Protein AF-A0AAD6RXK6-F1 (afdb_monomer_lite)

Radius of gyration: 24.28 Å; chains: 1; bounding box: 78×38×65 Å

Secondary structure (DSSP, 8-state):
-----TTTTSSSS-HHHHHHHHHHHHHHHHHHHHHHHHHHHHHHHHHHHHHHHHHHHHHHTTTS---HHHHHHHHHHHHHHHHHHHHHHHHHS-EEHHHHHHHHHHHHHHHHHHHHHHHHHHHHHHHHHTTT-THHHHHHHHHHHHHHHHHHHHHHHHHHHHHHHTTTTS--EE-

Structure (mmCIF, N/CA/C/O backbone):
data_AF-A0AAD6RXK6-F1
#
_entry.id   AF-A0AAD6RXK6-F1
#
loop_
_atom_site.group_PDB
_atom_site.id
_atom_site.type_symbol
_atom_site.label_atom_id
_atom_site.label_alt_id
_atom_site.label_comp_id
_atom_site.label_asym_id
_atom_site.label_entity_id
_atom_site.label_seq_id
_atom_site.pdbx_PDB_ins_code
_atom_site.Cartn_x
_atom_site.Cartn_y
_atom_site.Cartn_z
_atom_site.occupancy
_atom_site.B_iso_or_equiv
_atom_site.auth_seq_id
_atom_site.auth_comp_id
_atom_site.auth_asym_id
_atom_site.auth_atom_id
_atom_site.pdbx_PDB_model_num
ATOM 1 N N . MET A 1 1 ? 52.414 18.386 -38.847 1.00 35.19 1 MET A N 1
ATOM 2 C CA . MET A 1 1 ? 52.270 18.252 -37.385 1.00 35.19 1 MET A CA 1
ATOM 3 C C . MET A 1 1 ? 50.855 17.782 -37.082 1.00 35.19 1 MET A C 1
ATOM 5 O O . MET A 1 1 ? 49.920 18.466 -37.461 1.00 35.19 1 MET A O 1
ATOM 9 N N . LEU A 1 2 ? 50.771 16.603 -36.454 1.00 35.94 2 LEU A N 1
ATOM 10 C CA . LEU A 1 2 ? 49.685 16.045 -35.631 1.00 35.94 2 LEU A CA 1
ATOM 11 C C . LEU A 1 2 ? 48.307 15.791 -36.269 1.00 35.94 2 LEU A C 1
ATOM 13 O O . LEU A 1 2 ? 47.340 16.518 -36.078 1.00 35.94 2 LEU A O 1
ATOM 17 N N . HIS A 1 3 ? 48.246 14.635 -36.931 1.00 39.56 3 HIS A N 1
ATOM 18 C CA . HIS A 1 3 ? 47.059 13.802 -37.104 1.00 39.56 3 HIS A CA 1
ATOM 19 C C . HIS A 1 3 ? 46.771 13.119 -35.750 1.00 39.56 3 HIS A C 1
ATOM 21 O O . HIS A 1 3 ? 47.587 12.316 -35.298 1.00 39.56 3 HIS A O 1
ATOM 27 N N . VAL A 1 4 ? 45.672 13.459 -35.072 1.00 43.12 4 VAL A N 1
ATOM 28 C CA . VAL A 1 4 ? 45.257 12.798 -33.820 1.00 43.12 4 VAL A CA 1
ATOM 29 C C . VAL A 1 4 ? 44.068 11.898 -34.134 1.00 43.12 4 VAL A C 1
ATOM 31 O O . VAL A 1 4 ? 42.964 12.363 -34.400 1.00 43.12 4 VAL A O 1
ATOM 34 N N . SER A 1 5 ? 44.337 10.597 -34.175 1.00 43.47 5 SER A N 1
ATOM 35 C CA . SER A 1 5 ? 43.359 9.531 -34.384 1.00 43.47 5 SER A CA 1
ATOM 36 C C . SER A 1 5 ? 42.454 9.375 -33.149 1.00 43.47 5 SER A C 1
ATOM 38 O O . SER A 1 5 ? 42.985 9.201 -32.055 1.00 43.47 5 SER A O 1
ATOM 40 N N . PRO A 1 6 ? 41.116 9.340 -33.285 1.00 44.50 6 PRO A N 1
ATOM 41 C CA . PRO A 1 6 ? 40.181 9.159 -32.167 1.00 44.50 6 PRO A CA 1
ATOM 42 C C . PRO A 1 6 ? 39.920 7.676 -31.821 1.00 44.50 6 PRO A C 1
ATOM 44 O O . PRO A 1 6 ? 38.895 7.340 -31.239 1.00 44.50 6 PRO A O 1
ATOM 47 N N . ILE A 1 7 ? 40.813 6.764 -32.223 1.00 43.41 7 ILE A N 1
ATOM 48 C CA . ILE A 1 7 ? 40.594 5.306 -32.136 1.00 43.41 7 ILE A CA 1
ATOM 49 C C . ILE A 1 7 ? 41.231 4.709 -30.865 1.00 43.41 7 ILE A C 1
ATOM 51 O O . ILE A 1 7 ? 40.803 3.666 -30.384 1.00 43.41 7 ILE A O 1
ATOM 55 N N . THR A 1 8 ? 42.204 5.388 -30.252 1.00 49.91 8 THR A N 1
ATOM 56 C CA . THR A 1 8 ? 42.952 4.880 -29.085 1.00 49.91 8 THR A CA 1
ATOM 57 C C . THR A 1 8 ? 42.224 4.968 -27.738 1.00 49.91 8 THR A C 1
ATOM 59 O O . THR A 1 8 ? 42.686 4.352 -26.781 1.00 49.91 8 THR A O 1
ATOM 62 N N . ASP A 1 9 ? 41.085 5.664 -27.651 1.00 43.81 9 ASP A N 1
ATOM 63 C CA . ASP A 1 9 ? 40.310 5.791 -26.402 1.00 43.81 9 ASP A CA 1
ATOM 64 C C . ASP A 1 9 ? 39.232 4.705 -26.218 1.00 43.81 9 ASP A C 1
ATOM 66 O O . ASP A 1 9 ? 38.699 4.549 -25.120 1.00 43.81 9 ASP A O 1
ATOM 70 N N . LEU A 1 10 ? 38.937 3.903 -27.250 1.00 51.56 10 LEU A N 1
ATOM 71 C CA . LEU A 1 10 ? 37.909 2.852 -27.181 1.00 51.56 10 LEU A CA 1
ATOM 72 C C . LEU A 1 10 ? 38.440 1.494 -26.686 1.00 51.56 10 LEU A C 1
ATOM 74 O O . LEU A 1 10 ? 37.671 0.694 -26.167 1.00 51.56 10 LEU A O 1
ATOM 78 N N . GLU A 1 11 ? 39.750 1.249 -26.775 1.00 48.66 11 GLU A N 1
ATOM 79 C CA . GLU A 1 11 ? 40.372 -0.031 -26.384 1.00 48.66 11 GLU A CA 1
ATOM 80 C C . GLU A 1 11 ? 40.708 -0.103 -24.875 1.00 48.66 11 GLU A C 1
ATOM 82 O O . GLU A 1 11 ? 40.941 -1.178 -24.323 1.00 48.66 11 GLU A O 1
ATOM 87 N N . ARG A 1 12 ? 40.728 1.042 -24.169 1.00 49.41 12 ARG A N 1
ATOM 88 C CA . ARG A 1 12 ? 41.006 1.115 -22.717 1.00 49.41 12 ARG A CA 1
ATOM 89 C C . ARG A 1 12 ? 39.765 1.237 -21.835 1.00 49.41 12 ARG A C 1
ATOM 91 O O . ARG A 1 12 ? 39.906 1.141 -20.614 1.00 49.41 12 ARG A O 1
ATOM 98 N N . LEU A 1 13 ? 38.564 1.367 -22.404 1.00 52.94 13 LEU A N 1
ATOM 99 C CA . LEU A 1 13 ? 37.308 1.324 -21.648 1.00 52.94 13 LEU A CA 1
ATOM 100 C C . LEU A 1 13 ? 36.887 -0.133 -21.346 1.00 52.94 13 LEU A C 1
ATOM 102 O O . LEU A 1 13 ? 35.824 -0.607 -21.722 1.00 52.94 13 LEU A O 1
ATOM 106 N N . HIS A 1 14 ? 37.782 -0.801 -20.610 1.00 55.38 14 HIS A N 1
ATOM 107 C CA . HIS A 1 14 ? 37.482 -1.640 -19.451 1.00 55.38 14 HIS A CA 1
ATOM 108 C C . HIS A 1 14 ? 36.753 -2.987 -19.704 1.00 55.38 14 HIS A C 1
ATOM 110 O O . HIS A 1 14 ? 35.523 -3.057 -19.637 1.00 55.38 14 HIS A O 1
ATOM 116 N N . PRO A 1 15 ? 37.492 -4.114 -19.815 1.00 53.56 15 PRO A N 1
ATOM 117 C CA . PRO A 1 15 ? 36.925 -5.451 -19.570 1.00 53.56 15 PRO A CA 1
ATOM 118 C C . PRO A 1 15 ? 36.217 -5.556 -18.204 1.00 53.56 15 PRO A C 1
ATOM 120 O O . PRO A 1 15 ? 35.262 -6.312 -18.051 1.00 53.56 15 PRO A O 1
ATOM 123 N N . THR A 1 16 ? 36.625 -4.747 -17.228 1.00 58.06 16 THR A N 1
ATOM 124 C CA . THR A 1 16 ? 35.983 -4.613 -15.916 1.00 58.06 16 THR A CA 1
ATOM 125 C C . THR A 1 16 ? 34.677 -3.801 -15.954 1.00 58.06 16 THR A C 1
ATOM 127 O O . THR A 1 16 ? 33.760 -4.180 -15.250 1.00 58.06 16 THR A O 1
ATOM 130 N N . THR A 1 17 ? 34.474 -2.808 -16.842 1.00 64.44 17 THR A N 1
ATOM 131 C CA . THR A 1 17 ? 33.176 -2.083 -16.937 1.00 64.44 17 THR A CA 1
ATOM 132 C C . THR A 1 17 ? 32.139 -2.969 -17.612 1.00 64.44 17 THR A C 1
ATOM 134 O O . THR A 1 17 ? 30.968 -2.944 -17.246 1.00 64.44 17 THR A O 1
ATOM 137 N N . MET A 1 18 ? 32.556 -3.795 -18.575 1.00 58.53 18 MET A N 1
ATOM 138 C CA . MET A 1 18 ? 31.676 -4.803 -19.170 1.00 58.53 18 MET A CA 1
ATOM 139 C C . MET A 1 18 ? 31.313 -5.897 -18.155 1.00 58.53 18 MET A C 1
ATOM 141 O O . MET A 1 18 ? 30.151 -6.272 -18.056 1.00 58.53 18 MET A O 1
ATOM 145 N N . ALA A 1 19 ? 32.266 -6.370 -17.344 1.00 70.44 19 ALA A N 1
ATOM 146 C CA . ALA A 1 19 ? 31.969 -7.312 -16.261 1.00 70.44 19 ALA A CA 1
ATOM 147 C C . ALA A 1 19 ? 31.039 -6.703 -15.190 1.00 70.44 19 ALA A C 1
ATOM 149 O O . ALA A 1 19 ? 30.085 -7.357 -14.765 1.00 70.44 19 ALA A O 1
ATOM 150 N N . ASP A 1 20 ? 31.265 -5.442 -14.813 1.00 72.31 20 ASP A N 1
ATOM 151 C CA . ASP A 1 20 ? 30.449 -4.722 -13.832 1.00 72.31 20 ASP A CA 1
ATOM 152 C C . ASP A 1 20 ? 29.024 -4.486 -14.360 1.00 72.31 20 ASP A C 1
ATOM 154 O O . ASP A 1 20 ? 28.054 -4.778 -13.664 1.00 72.31 20 ASP A O 1
ATOM 158 N N . THR A 1 21 ? 28.868 -4.058 -15.618 1.00 74.56 21 THR A N 1
ATOM 159 C CA . THR A 1 21 ? 27.546 -3.856 -16.249 1.00 74.56 21 THR A CA 1
ATOM 160 C C . THR A 1 21 ? 26.763 -5.157 -16.407 1.00 74.56 21 THR A C 1
ATOM 162 O O . THR A 1 21 ? 25.577 -5.184 -16.087 1.00 74.56 21 THR A O 1
ATOM 165 N N . LEU A 1 22 ? 27.410 -6.259 -16.798 1.00 76.69 22 LEU A N 1
ATOM 166 C CA . LEU A 1 22 ? 26.762 -7.575 -16.861 1.00 76.69 22 LEU A CA 1
ATOM 167 C C . LEU A 1 22 ? 26.319 -8.069 -15.475 1.00 76.69 22 LEU A C 1
ATOM 169 O O . LEU A 1 22 ? 25.266 -8.698 -15.350 1.00 76.69 22 LEU A O 1
ATOM 173 N N . SER A 1 23 ? 27.093 -7.771 -14.426 1.00 79.69 23 SER A N 1
ATOM 174 C CA . SER A 1 23 ? 26.718 -8.111 -13.051 1.00 79.69 23 SER A CA 1
ATOM 175 C C . SER A 1 23 ? 25.511 -7.298 -12.563 1.00 79.69 23 SER A C 1
ATOM 177 O O . SER A 1 23 ? 24.580 -7.867 -11.991 1.00 79.69 23 SER A O 1
ATOM 179 N N . GLU A 1 24 ? 25.461 -6.000 -12.870 1.00 81.00 24 GLU A N 1
ATOM 180 C CA . GLU A 1 24 ? 24.342 -5.105 -12.546 1.00 81.00 24 GLU A CA 1
ATOM 181 C C . GLU A 1 24 ? 23.060 -5.499 -13.292 1.00 81.00 24 GLU A C 1
ATOM 183 O O . GLU A 1 24 ? 21.976 -5.573 -12.700 1.00 81.00 24 GLU A O 1
ATOM 188 N N . GLU A 1 25 ? 23.170 -5.843 -14.576 1.00 79.94 25 GLU A N 1
ATOM 189 C CA . GLU A 1 25 ? 22.039 -6.336 -15.361 1.00 79.94 25 GLU A CA 1
ATOM 190 C C . GLU A 1 25 ? 21.507 -7.663 -14.805 1.00 79.94 25 GLU A C 1
ATOM 192 O O . GLU A 1 25 ? 20.296 -7.797 -14.597 1.00 79.94 25 GLU A O 1
ATOM 197 N N . ALA A 1 26 ? 22.386 -8.610 -14.461 1.00 82.62 26 ALA A N 1
ATOM 198 C CA . ALA A 1 26 ? 21.992 -9.877 -13.844 1.00 82.62 26 ALA A CA 1
ATOM 199 C C . ALA A 1 26 ? 21.292 -9.673 -12.488 1.00 82.62 26 ALA A C 1
ATOM 201 O O . ALA A 1 26 ? 20.269 -10.308 -12.214 1.00 82.62 26 ALA A O 1
ATOM 202 N N . ILE A 1 27 ? 21.786 -8.748 -11.657 1.00 84.75 27 ILE A N 1
ATOM 203 C CA . ILE A 1 27 ? 21.155 -8.383 -10.380 1.00 84.75 27 ILE A CA 1
ATOM 204 C C . ILE A 1 27 ? 19.767 -7.781 -10.621 1.00 84.75 27 ILE A C 1
ATOM 206 O O . ILE A 1 27 ? 18.816 -8.124 -9.915 1.00 84.75 27 ILE A O 1
ATOM 210 N N . SER A 1 28 ? 19.616 -6.908 -11.619 1.00 79.50 28 SER A N 1
ATOM 211 C CA . SER A 1 28 ? 18.328 -6.283 -11.942 1.00 79.50 28 SER A CA 1
ATOM 212 C C . SER A 1 28 ? 17.288 -7.303 -12.427 1.00 79.50 28 SER A C 1
ATOM 214 O O . SER A 1 28 ? 16.146 -7.300 -11.956 1.00 79.50 28 SER A O 1
ATOM 216 N N . ALA A 1 29 ? 17.697 -8.245 -13.281 1.00 79.00 29 ALA A N 1
ATOM 217 C CA . ALA A 1 29 ? 16.845 -9.322 -13.772 1.00 79.00 29 ALA A CA 1
ATOM 218 C C . ALA A 1 29 ? 16.430 -10.275 -12.641 1.00 79.00 29 ALA A C 1
ATOM 220 O O . ALA A 1 29 ? 15.253 -10.634 -12.527 1.00 79.00 29 ALA A O 1
ATOM 221 N N . LEU A 1 30 ? 17.367 -10.627 -11.754 1.00 86.44 30 LEU A N 1
ATOM 222 C CA . LEU A 1 30 ? 17.086 -11.443 -10.574 1.00 86.44 30 LEU A CA 1
ATOM 223 C C . LEU A 1 30 ? 16.084 -10.752 -9.643 1.00 86.44 30 LEU A C 1
ATOM 225 O O . LEU A 1 30 ? 15.118 -11.378 -9.207 1.00 86.44 30 LEU A O 1
ATOM 229 N N . ARG A 1 31 ? 16.261 -9.452 -9.373 1.00 82.62 31 ARG A N 1
ATOM 230 C CA . ARG A 1 31 ? 15.329 -8.668 -8.542 1.00 82.62 31 ARG A CA 1
ATOM 231 C C . ARG A 1 31 ? 13.911 -8.711 -9.095 1.00 82.62 31 ARG A C 1
ATOM 233 O O . ARG A 1 31 ? 12.972 -8.930 -8.333 1.00 82.62 31 ARG A O 1
ATOM 240 N N . LEU A 1 32 ? 13.750 -8.548 -10.407 1.00 78.81 32 LEU A N 1
ATOM 241 C CA . LEU A 1 32 ? 12.437 -8.628 -11.045 1.00 78.81 32 LEU A CA 1
ATOM 242 C C . LEU A 1 32 ? 11.800 -10.001 -10.838 1.00 78.81 32 LEU A C 1
ATOM 244 O O . LEU A 1 32 ? 10.633 -10.061 -10.460 1.00 78.81 32 LEU A O 1
ATOM 248 N N . GLN A 1 33 ? 12.554 -11.087 -11.034 1.00 84.38 33 GLN A N 1
ATOM 249 C CA . GLN A 1 33 ? 12.061 -12.449 -10.806 1.00 84.38 33 GLN A CA 1
ATOM 250 C C . GLN A 1 33 ? 11.631 -12.670 -9.355 1.00 84.38 33 GLN A C 1
ATOM 252 O O . GLN A 1 33 ? 10.523 -13.153 -9.119 1.00 84.38 33 GLN A O 1
ATOM 257 N N . VAL A 1 34 ? 12.458 -12.256 -8.391 1.00 86.31 34 VAL A N 1
ATOM 258 C CA . VAL A 1 34 ? 12.136 -12.343 -6.959 1.00 86.31 34 VAL A CA 1
ATOM 259 C C . VAL A 1 34 ? 10.826 -11.619 -6.660 1.00 86.31 34 VAL A C 1
ATOM 261 O O . VAL A 1 34 ? 9.958 -12.195 -6.013 1.00 86.31 34 VAL A O 1
ATOM 264 N N . VAL A 1 35 ? 10.620 -10.410 -7.190 1.00 82.75 35 VAL A N 1
ATOM 265 C CA . VAL A 1 35 ? 9.360 -9.669 -7.004 1.00 82.75 35 VAL A CA 1
ATOM 266 C C . VAL A 1 35 ? 8.160 -10.437 -7.568 1.00 82.75 35 VAL A C 1
ATOM 268 O O . VAL A 1 35 ? 7.117 -10.483 -6.915 1.00 82.75 35 VAL A O 1
ATOM 271 N N . LYS A 1 36 ? 8.286 -11.088 -8.737 1.00 81.12 36 LYS A N 1
ATOM 272 C CA . LYS A 1 36 ? 7.183 -11.888 -9.311 1.00 81.12 36 LYS A CA 1
ATOM 273 C C . LYS A 1 36 ? 6.804 -13.043 -8.384 1.00 81.12 36 LYS A C 1
ATOM 275 O O . LYS A 1 36 ? 5.627 -13.216 -8.067 1.00 81.12 36 LYS A O 1
ATOM 280 N N . TYR A 1 37 ? 7.801 -13.797 -7.915 1.00 86.12 37 TYR A N 1
ATOM 281 C CA . TYR A 1 37 ? 7.581 -14.929 -7.014 1.00 86.12 37 TYR A CA 1
ATOM 282 C C . TYR A 1 37 ? 7.009 -14.482 -5.669 1.00 86.12 37 TYR A C 1
ATOM 284 O O . TYR A 1 37 ? 6.028 -15.062 -5.207 1.00 86.12 37 TYR A O 1
ATOM 292 N N . MET A 1 38 ? 7.542 -13.407 -5.085 1.00 86.94 38 MET A N 1
ATOM 293 C CA . MET A 1 38 ? 7.047 -12.849 -3.825 1.00 86.94 38 MET A CA 1
ATOM 294 C C . MET A 1 38 ? 5.586 -12.409 -3.930 1.00 86.94 38 MET A C 1
ATOM 296 O O . MET A 1 38 ? 4.790 -12.750 -3.061 1.00 86.94 38 MET A O 1
ATOM 300 N N . ASN A 1 39 ? 5.204 -11.733 -5.016 1.00 83.75 39 ASN A N 1
ATOM 301 C CA . ASN A 1 39 ? 3.812 -11.333 -5.235 1.00 83.75 39 ASN A CA 1
ATOM 302 C C . ASN A 1 39 ? 2.888 -12.544 -5.400 1.00 83.75 39 ASN A C 1
ATOM 304 O O . ASN A 1 39 ? 1.791 -12.559 -4.847 1.00 83.75 39 ASN A O 1
ATOM 308 N N . SER A 1 40 ? 3.333 -13.581 -6.117 1.00 85.06 40 SER A N 1
ATOM 309 C CA . SER A 1 40 ? 2.551 -14.815 -6.267 1.00 85.06 40 SER A CA 1
ATOM 310 C C . SER A 1 40 ? 2.376 -15.566 -4.941 1.00 85.06 40 SER A C 1
ATOM 312 O O . SER A 1 40 ? 1.277 -16.022 -4.630 1.00 85.06 40 SER A O 1
ATOM 314 N N . ALA A 1 41 ? 3.425 -15.629 -4.116 1.00 89.19 41 ALA A N 1
ATOM 315 C CA . ALA A 1 41 ? 3.369 -16.237 -2.793 1.00 89.19 41 ALA A CA 1
ATOM 316 C C . ALA A 1 41 ? 2.462 -15.433 -1.852 1.00 89.19 41 ALA A C 1
ATOM 318 O O . ALA A 1 41 ? 1.629 -16.012 -1.158 1.00 89.19 41 ALA A O 1
ATOM 319 N N . ALA A 1 42 ? 2.558 -14.100 -1.880 1.00 87.12 42 ALA A N 1
ATOM 320 C CA . ALA A 1 42 ? 1.677 -13.216 -1.123 1.00 87.12 42 ALA A CA 1
ATOM 321 C C . ALA A 1 42 ? 0.204 -13.404 -1.521 1.00 87.12 42 ALA A C 1
ATOM 323 O O . ALA A 1 42 ? -0.658 -13.472 -0.647 1.00 87.12 42 ALA A O 1
ATOM 324 N N . ALA A 1 43 ? -0.084 -13.565 -2.817 1.00 87.06 43 ALA A N 1
ATOM 325 C CA . ALA A 1 43 ? -1.427 -13.868 -3.307 1.00 87.06 43 ALA A CA 1
ATOM 326 C C . ALA A 1 43 ? -1.962 -15.199 -2.759 1.00 87.06 43 ALA A C 1
ATOM 328 O O . ALA A 1 43 ? -3.104 -15.273 -2.309 1.00 87.06 43 ALA A O 1
ATOM 329 N N . ALA A 1 44 ? -1.130 -16.244 -2.766 1.00 88.88 44 ALA A N 1
ATOM 330 C CA . ALA A 1 44 ? -1.501 -17.554 -2.240 1.00 88.88 44 ALA A CA 1
ATOM 331 C C . ALA A 1 44 ? -1.783 -17.504 -0.731 1.00 88.88 44 ALA A C 1
ATOM 333 O O . ALA A 1 44 ? -2.787 -18.049 -0.276 1.00 88.88 44 ALA A O 1
ATOM 334 N N . ILE A 1 45 ? -0.939 -16.805 0.034 1.00 90.25 45 ILE A N 1
ATOM 335 C CA . ILE A 1 45 ? -1.131 -16.608 1.477 1.00 90.25 45 ILE A CA 1
ATOM 336 C C . ILE A 1 45 ? -2.421 -15.828 1.748 1.00 90.25 45 ILE A C 1
ATOM 338 O O . ILE A 1 45 ? -3.182 -16.215 2.630 1.00 90.25 45 ILE A O 1
ATOM 342 N N . LEU A 1 46 ? -2.702 -14.773 0.975 1.00 87.75 46 LEU A N 1
ATOM 343 C CA . LEU A 1 46 ? -3.930 -13.986 1.112 1.00 87.75 46 LEU A CA 1
ATOM 344 C C . LEU A 1 46 ? -5.181 -14.849 0.897 1.00 87.75 46 LEU A C 1
ATOM 346 O O . LEU A 1 46 ? -6.122 -14.784 1.686 1.00 87.75 46 LEU A O 1
ATOM 350 N N . LEU A 1 47 ? -5.185 -15.677 -0.151 1.00 86.69 47 LEU A N 1
ATOM 351 C CA . LEU A 1 47 ? -6.290 -16.596 -0.433 1.00 86.69 47 LEU A CA 1
ATOM 352 C C . LEU A 1 47 ? -6.448 -17.654 0.662 1.00 86.69 47 LEU A C 1
ATOM 354 O O . LEU A 1 47 ? -7.572 -17.981 1.037 1.00 86.69 47 LEU A O 1
ATOM 358 N N . PHE A 1 48 ? -5.338 -18.170 1.185 1.00 89.25 48 PHE A N 1
ATOM 359 C CA . PHE A 1 48 ? -5.346 -19.143 2.271 1.00 89.25 48 PHE A CA 1
ATOM 360 C C . PHE A 1 48 ? -5.917 -18.549 3.566 1.00 89.25 48 PHE A C 1
ATOM 362 O O . PHE A 1 48 ? -6.818 -19.137 4.163 1.00 89.25 48 PHE A O 1
ATOM 369 N N . ASP A 1 49 ? -5.458 -17.361 3.965 1.00 87.44 49 ASP A N 1
ATOM 370 C CA . ASP A 1 49 ? -5.978 -16.649 5.138 1.00 87.44 49 ASP A CA 1
ATOM 371 C C . ASP A 1 49 ? -7.474 -16.331 4.987 1.00 87.44 49 ASP A C 1
ATOM 373 O O . ASP A 1 49 ? -8.261 -16.530 5.918 1.00 87.44 49 ASP A O 1
ATOM 377 N N . TYR A 1 50 ? -7.894 -15.925 3.783 1.00 84.88 50 TYR A N 1
ATOM 378 C CA . TYR A 1 50 ? -9.303 -15.705 3.470 1.00 84.88 50 TYR A CA 1
ATOM 379 C C . TYR A 1 50 ? -10.122 -16.988 3.624 1.00 84.88 50 TYR A C 1
ATOM 381 O O . TYR A 1 50 ? -11.124 -16.986 4.334 1.00 84.88 50 TYR A O 1
ATOM 389 N N . ALA A 1 51 ? -9.678 -18.103 3.039 1.00 87.38 51 ALA A N 1
ATOM 390 C CA . ALA A 1 51 ? -10.380 -19.381 3.137 1.00 87.38 51 ALA A CA 1
ATOM 391 C C . ALA A 1 51 ? -10.537 -19.848 4.593 1.00 87.38 51 ALA A C 1
ATOM 393 O O . ALA A 1 51 ? -11.613 -20.311 4.977 1.00 87.38 51 ALA A O 1
ATOM 394 N N . LEU A 1 52 ? -9.501 -19.680 5.425 1.00 87.44 52 LEU A N 1
ATOM 395 C CA . LEU A 1 52 ? -9.576 -20.049 6.839 1.00 87.44 52 LEU A CA 1
ATOM 396 C C . LEU A 1 52 ? -10.539 -19.180 7.633 1.00 87.44 52 LEU A C 1
ATOM 398 O O . LEU A 1 52 ? -11.170 -19.675 8.554 1.00 87.44 52 LEU A O 1
ATOM 402 N N . THR A 1 53 ? -10.648 -17.897 7.328 1.00 85.25 53 THR A N 1
ATOM 403 C CA . THR A 1 53 ? -11.418 -16.955 8.155 1.00 85.25 53 THR A CA 1
ATOM 404 C C . THR A 1 53 ? -12.827 -16.702 7.631 1.00 85.25 53 THR A C 1
ATOM 406 O O . THR A 1 53 ? -13.669 -16.228 8.390 1.00 85.25 53 THR A O 1
ATOM 409 N N . PHE A 1 54 ? -13.115 -17.073 6.382 1.00 83.44 54 PHE A N 1
ATOM 410 C CA . PHE A 1 54 ? -14.405 -16.859 5.727 1.00 83.44 54 PHE A CA 1
ATOM 411 C C . PHE A 1 54 ? -15.581 -17.473 6.497 1.00 83.44 54 PHE A C 1
ATOM 413 O O . PHE A 1 54 ? -16.605 -16.817 6.663 1.00 83.44 54 PHE A O 1
ATOM 420 N N . HIS A 1 55 ? -15.430 -18.696 7.022 1.00 80.94 55 HIS A N 1
ATOM 421 C CA . HIS A 1 55 ? -16.493 -19.350 7.797 1.00 80.94 55 HIS A CA 1
ATOM 422 C C . HIS A 1 55 ? -16.894 -18.514 9.024 1.00 80.94 55 HIS A C 1
ATOM 424 O O . HIS A 1 55 ? -18.071 -18.246 9.251 1.00 80.94 55 HIS A O 1
ATOM 430 N N . LEU A 1 56 ? -15.900 -18.007 9.757 1.00 79.94 56 LEU A N 1
ATOM 431 C CA . LEU A 1 56 ? -16.116 -17.183 10.939 1.00 79.94 56 LEU A CA 1
ATOM 432 C C . LEU A 1 56 ? -16.707 -15.817 10.572 1.00 79.94 56 LEU A C 1
ATOM 434 O O . LEU A 1 56 ? -17.524 -15.278 11.313 1.00 79.94 56 LEU A O 1
ATOM 438 N N . GLU A 1 57 ? -16.320 -15.247 9.428 1.00 81.38 57 GLU A N 1
ATOM 439 C CA . GLU A 1 57 ? -16.911 -14.002 8.941 1.00 81.38 57 GLU A CA 1
ATOM 440 C C . GLU A 1 57 ? -18.399 -14.155 8.649 1.00 81.38 57 GLU A C 1
ATOM 442 O O . GLU A 1 57 ? -19.182 -13.328 9.118 1.00 81.38 57 GLU A O 1
ATOM 447 N N . VAL A 1 58 ? -18.791 -15.192 7.901 1.00 81.06 58 VAL A N 1
ATOM 448 C CA . VAL A 1 58 ? -20.192 -15.473 7.541 1.00 81.06 58 VAL A CA 1
ATOM 449 C C . VAL A 1 58 ? -21.059 -15.618 8.786 1.00 81.06 58 VAL A C 1
ATOM 451 O O . VAL A 1 58 ? -22.115 -14.991 8.863 1.00 81.06 58 VAL A O 1
ATOM 454 N N . ASP A 1 59 ? -20.571 -16.319 9.802 1.00 80.50 59 ASP A N 1
ATOM 455 C CA . ASP A 1 59 ? -21.353 -16.579 11.009 1.00 80.50 59 ASP A CA 1
ATOM 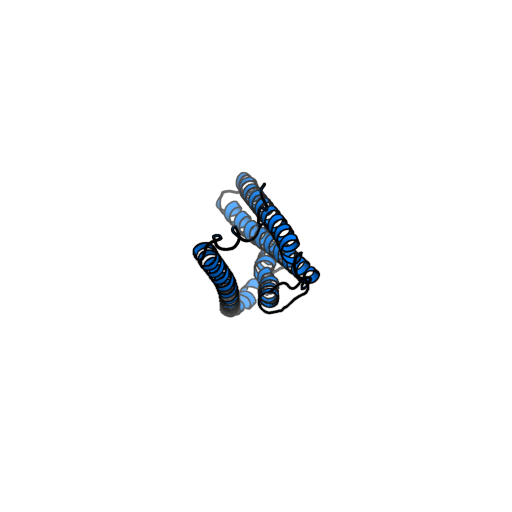456 C C . ASP A 1 59 ? -21.409 -15.383 11.977 1.00 80.50 59 ASP A C 1
ATOM 458 O O . ASP A 1 59 ? -22.450 -15.137 12.587 1.00 80.50 59 ASP A O 1
ATOM 462 N N . LEU A 1 60 ? -20.328 -14.601 12.128 1.00 75.19 60 LEU A N 1
ATOM 463 C CA . LEU A 1 60 ? -20.289 -13.485 13.093 1.00 75.19 60 LEU A CA 1
ATOM 464 C C . LEU A 1 60 ? -20.653 -12.124 12.493 1.00 75.19 60 LEU A C 1
ATOM 466 O O . LEU A 1 60 ? -21.275 -11.290 13.155 1.00 75.19 60 LEU A O 1
ATOM 470 N N . ILE A 1 61 ? -20.202 -11.842 11.272 1.00 74.31 61 ILE A N 1
ATOM 471 C CA . ILE A 1 61 ? -20.235 -10.490 10.704 1.00 74.31 61 ILE A CA 1
ATOM 472 C C . ILE A 1 61 ? -21.498 -10.287 9.880 1.00 74.31 61 ILE A C 1
ATOM 474 O O . ILE A 1 61 ? -22.126 -9.235 9.998 1.00 74.31 61 ILE A O 1
ATOM 478 N N . TRP A 1 62 ? -21.898 -11.258 9.059 1.00 76.38 62 TRP A N 1
ATOM 479 C CA . TRP A 1 62 ? -23.041 -11.110 8.154 1.00 76.38 62 TRP A CA 1
ATOM 480 C C . TRP A 1 62 ? -24.410 -10.968 8.839 1.00 76.38 62 TRP A C 1
ATOM 482 O O . TRP A 1 62 ? -25.156 -10.102 8.376 1.00 76.38 62 TRP A O 1
ATOM 492 N N . PRO A 1 63 ? -24.738 -11.658 9.953 1.00 77.06 63 PRO A N 1
ATOM 493 C CA . PRO A 1 63 ? -26.018 -11.445 10.639 1.00 77.06 63 PRO A CA 1
ATOM 494 C C . PRO A 1 63 ? -26.082 -10.126 11.429 1.00 77.06 63 PRO A C 1
ATOM 496 O O . PRO A 1 63 ? -27.157 -9.710 11.856 1.00 77.06 63 PRO A O 1
ATOM 499 N N . SER A 1 64 ? -24.948 -9.446 11.628 1.00 74.38 64 SER A N 1
ATOM 500 C CA . SER A 1 64 ? -24.874 -8.200 12.394 1.00 74.38 64 SER A CA 1
ATOM 501 C C . SER A 1 64 ? -25.227 -6.964 11.554 1.00 74.38 64 SER A C 1
ATOM 503 O O . SER A 1 64 ? -24.887 -6.871 10.367 1.00 74.38 64 SER A O 1
ATOM 505 N N . ALA A 1 65 ? -25.877 -5.980 12.185 1.00 78.19 65 ALA A N 1
ATOM 506 C CA . ALA A 1 65 ? -26.262 -4.717 11.560 1.00 78.19 65 ALA A CA 1
ATOM 507 C C . ALA A 1 65 ? -25.054 -3.968 10.958 1.00 78.19 65 ALA A C 1
ATOM 509 O O . ALA A 1 65 ? -23.918 -4.077 11.427 1.00 78.19 65 ALA A O 1
ATOM 510 N N . TRP A 1 66 ? -25.297 -3.183 9.905 1.00 77.06 66 TRP A N 1
ATOM 511 C CA . TRP A 1 66 ? -24.264 -2.397 9.224 1.00 77.06 66 TRP A CA 1
ATOM 512 C C . TRP A 1 66 ? -23.731 -1.272 10.125 1.00 77.06 66 TRP A C 1
ATOM 514 O O . TRP A 1 66 ? -24.261 -0.167 10.160 1.00 77.06 66 TRP A O 1
ATOM 524 N N . SER A 1 67 ? -22.667 -1.572 10.870 1.00 81.00 67 SER A N 1
ATOM 525 C CA . SER A 1 67 ? -21.907 -0.612 11.675 1.00 81.00 67 SER A CA 1
ATOM 526 C C . SER A 1 67 ? -20.763 0.011 10.857 1.00 81.00 67 SER A C 1
ATOM 528 O O . SER A 1 67 ? -20.157 -0.688 10.039 1.00 81.00 67 SER A O 1
ATOM 530 N N . PRO A 1 68 ? -20.371 1.275 11.111 1.00 76.12 68 PRO A N 1
ATOM 531 C CA . PRO A 1 68 ? -19.176 1.881 10.515 1.00 76.12 68 PRO A CA 1
ATOM 532 C C . PRO A 1 68 ? -17.910 1.027 10.687 1.00 76.12 68 PRO A C 1
ATOM 534 O O . PRO A 1 68 ? -17.075 0.963 9.790 1.00 76.12 68 PRO A O 1
ATOM 537 N N . ALA A 1 69 ? -17.792 0.303 11.806 1.00 78.06 69 ALA A N 1
ATOM 538 C CA . ALA A 1 69 ? -16.673 -0.606 12.051 1.00 78.06 69 ALA A CA 1
ATOM 539 C C . ALA A 1 69 ? -16.665 -1.812 11.093 1.00 78.06 69 ALA A C 1
ATOM 541 O O . ALA A 1 69 ? -15.600 -2.255 10.672 1.00 78.06 69 ALA A O 1
ATOM 542 N N . LYS A 1 70 ? -17.848 -2.313 10.710 1.00 81.00 70 LYS A N 1
ATOM 543 C CA . LYS A 1 70 ? -18.005 -3.399 9.731 1.00 81.00 70 LYS A CA 1
ATOM 544 C C . LYS A 1 70 ? -17.606 -2.929 8.333 1.00 81.00 70 LYS A C 1
ATOM 546 O O . LYS A 1 70 ? -16.913 -3.656 7.634 1.00 81.00 70 LYS A O 1
ATOM 551 N N . ILE A 1 71 ? -17.967 -1.698 7.960 1.00 81.12 71 ILE A N 1
ATOM 552 C CA . ILE A 1 71 ? -17.565 -1.102 6.675 1.00 81.12 71 ILE A CA 1
ATOM 553 C C . ILE A 1 71 ? -16.041 -0.969 6.599 1.00 81.12 71 ILE A C 1
ATOM 555 O O . ILE A 1 71 ? -15.461 -1.405 5.612 1.00 81.12 71 ILE A O 1
ATOM 559 N N . LEU A 1 72 ? -15.398 -0.435 7.645 1.00 83.19 72 LEU A N 1
ATOM 560 C CA . LEU A 1 72 ? -13.933 -0.320 7.712 1.00 83.19 72 LEU A CA 1
ATOM 561 C C . LEU A 1 72 ? -13.236 -1.680 7.624 1.00 83.19 72 LEU A C 1
ATOM 563 O O . LEU A 1 72 ? -12.216 -1.818 6.956 1.00 83.19 72 LEU A O 1
ATOM 567 N N . PHE A 1 73 ? -13.776 -2.685 8.313 1.00 79.81 73 PHE A N 1
ATOM 568 C CA . PHE A 1 73 ? -13.219 -4.031 8.293 1.00 79.81 73 PHE A CA 1
ATOM 569 C C . PHE A 1 73 ? -13.308 -4.659 6.895 1.00 79.81 73 PHE A C 1
ATOM 571 O O . PHE A 1 73 ? -12.313 -5.164 6.380 1.00 79.81 73 PHE A O 1
ATOM 578 N N . VAL A 1 74 ? -14.477 -4.573 6.254 1.00 82.75 74 VAL A N 1
ATOM 579 C CA . VAL A 1 74 ? -14.686 -5.088 4.896 1.00 82.75 74 VAL A CA 1
ATOM 580 C C . VAL A 1 74 ? -13.820 -4.319 3.895 1.00 82.75 74 VAL A C 1
ATOM 582 O O . VAL A 1 74 ? -13.137 -4.932 3.084 1.00 82.75 74 VAL A O 1
ATOM 585 N N . SER A 1 75 ? -13.757 -2.989 3.957 1.00 81.88 75 SER A N 1
ATOM 586 C CA . SER A 1 75 ? -12.933 -2.221 3.017 1.00 81.88 75 SER A CA 1
ATOM 587 C C . SER A 1 75 ? -11.449 -2.572 3.138 1.00 81.88 75 SER A C 1
ATOM 589 O O . SER A 1 75 ? -10.822 -2.885 2.126 1.00 81.88 75 SER A O 1
ATOM 591 N N . ALA A 1 76 ? -10.896 -2.618 4.354 1.00 81.69 76 ALA A N 1
ATOM 592 C CA . ALA A 1 76 ? -9.504 -3.010 4.580 1.00 81.69 76 ALA A CA 1
ATOM 593 C C . ALA A 1 76 ? -9.212 -4.429 4.063 1.00 81.69 76 ALA A C 1
ATOM 595 O O . ALA A 1 76 ? -8.162 -4.666 3.469 1.00 81.69 76 ALA A O 1
ATOM 596 N N . ARG A 1 77 ? -10.159 -5.360 4.237 1.00 81.12 77 ARG A N 1
ATOM 597 C CA . ARG A 1 77 ? -9.979 -6.766 3.861 1.00 81.12 77 ARG A CA 1
ATOM 598 C C . ARG A 1 77 ? -10.116 -7.035 2.364 1.00 81.12 77 ARG A C 1
ATOM 600 O O . ARG A 1 77 ? -9.389 -7.866 1.829 1.00 81.12 77 ARG A O 1
ATOM 607 N N . TYR A 1 78 ? -11.021 -6.338 1.682 1.00 82.19 78 TYR A N 1
ATOM 608 C CA . TYR A 1 78 ? -11.283 -6.557 0.257 1.00 82.19 78 TYR A CA 1
ATOM 609 C C . TYR A 1 78 ? -10.419 -5.684 -0.667 1.00 82.19 78 TYR A C 1
ATOM 611 O O . TYR A 1 78 ? -10.305 -5.990 -1.849 1.00 82.19 78 TYR A O 1
ATOM 619 N N . THR A 1 79 ? -9.748 -4.648 -0.152 1.00 81.06 79 THR A N 1
ATOM 620 C CA . THR A 1 79 ? -8.783 -3.846 -0.933 1.00 81.06 79 THR A CA 1
ATOM 621 C C . THR A 1 79 ? -7.680 -4.690 -1.610 1.00 81.06 79 THR A C 1
ATOM 623 O O . THR A 1 79 ? -7.514 -4.571 -2.826 1.00 81.06 79 THR A O 1
ATOM 626 N N . PRO A 1 80 ? -6.955 -5.592 -0.911 1.00 80.69 80 PRO A N 1
ATOM 627 C CA . PRO A 1 80 ? -5.875 -6.369 -1.530 1.00 80.69 80 PRO A CA 1
ATOM 628 C C . PRO A 1 80 ? -6.345 -7.353 -2.614 1.00 80.69 80 PRO A C 1
ATOM 630 O O . PRO A 1 80 ? -5.545 -7.736 -3.464 1.00 80.69 80 PRO A O 1
ATOM 633 N N . PHE A 1 81 ? -7.633 -7.717 -2.655 1.00 80.69 81 PHE A N 1
ATOM 634 C CA . PHE A 1 81 ? -8.179 -8.537 -3.743 1.00 80.69 81 PHE A CA 1
ATOM 635 C C . PHE A 1 81 ? -8.153 -7.833 -5.102 1.00 80.69 81 PHE A C 1
ATOM 637 O O . PHE A 1 81 ? -8.119 -8.511 -6.124 1.00 80.69 81 PHE A O 1
ATOM 644 N N . PHE A 1 82 ? -8.151 -6.500 -5.132 1.00 81.31 82 PHE A N 1
ATOM 645 C CA . PHE A 1 82 ? -7.991 -5.742 -6.372 1.00 81.31 82 PHE A CA 1
ATOM 646 C C . PHE A 1 82 ? -6.519 -5.488 -6.690 1.00 81.31 82 PHE A C 1
ATOM 648 O O . PHE A 1 82 ? -6.111 -5.601 -7.845 1.00 81.31 82 PHE A O 1
ATOM 655 N N . ASP A 1 83 ? -5.716 -5.197 -5.666 1.00 80.69 83 ASP A N 1
ATOM 656 C CA . ASP A 1 83 ? -4.312 -4.828 -5.846 1.00 80.69 83 ASP A CA 1
ATOM 657 C C . ASP A 1 83 ? -3.455 -6.007 -6.327 1.00 80.69 83 ASP A C 1
ATOM 659 O O . ASP A 1 83 ? -2.677 -5.892 -7.274 1.00 80.69 83 ASP A O 1
ATOM 663 N N . VAL A 1 84 ? -3.639 -7.185 -5.726 1.00 82.56 84 VAL A N 1
ATOM 664 C CA . VAL A 1 84 ? -2.787 -8.357 -5.974 1.00 82.56 84 VAL A CA 1
ATOM 665 C C . VAL A 1 84 ? -2.901 -8.895 -7.411 1.00 82.56 84 VAL A C 1
ATOM 667 O O . VAL A 1 84 ? -1.860 -9.084 -8.049 1.00 82.56 84 VAL A O 1
ATOM 670 N N . PRO A 1 85 ? -4.102 -9.108 -7.989 1.00 83.25 85 PRO A N 1
ATOM 671 C CA . PRO A 1 85 ? -4.221 -9.535 -9.384 1.00 83.25 85 PRO A CA 1
ATOM 672 C C . PRO A 1 85 ? -3.690 -8.486 -10.358 1.00 83.25 85 PRO A C 1
ATOM 674 O O . PRO A 1 85 ? -3.105 -8.831 -11.383 1.00 83.25 85 PRO A O 1
ATOM 677 N N . MET A 1 86 ? -3.865 -7.204 -10.034 1.00 80.81 86 MET A N 1
ATOM 678 C CA . MET A 1 86 ? -3.407 -6.091 -10.858 1.00 80.81 86 MET A CA 1
ATOM 679 C C . MET A 1 86 ? -1.873 -6.011 -10.881 1.00 80.81 86 MET A C 1
ATOM 681 O O . MET A 1 86 ? -1.273 -5.869 -11.950 1.00 80.81 86 MET A O 1
ATOM 685 N N . GLN A 1 87 ? -1.232 -6.233 -9.732 1.00 77.31 87 GLN A N 1
ATOM 686 C CA . GLN A 1 87 ? 0.219 -6.360 -9.596 1.00 77.31 87 GLN A CA 1
ATOM 687 C C . GLN A 1 87 ? 0.764 -7.597 -10.329 1.00 77.31 87 GLN A C 1
ATOM 689 O O . GLN A 1 87 ? 1.817 -7.531 -10.970 1.00 77.31 87 GLN A O 1
ATOM 694 N N . LEU A 1 88 ? 0.054 -8.726 -10.260 1.00 78.50 88 LEU A N 1
ATOM 695 C CA . LEU A 1 88 ? 0.430 -9.955 -10.961 1.00 78.50 88 LEU A CA 1
ATOM 696 C C . LEU A 1 88 ? 0.327 -9.774 -12.480 1.00 78.50 88 LEU A C 1
ATOM 698 O O . LEU A 1 88 ? 1.255 -10.114 -13.211 1.00 78.50 88 LEU A O 1
ATOM 702 N N . TYR A 1 89 ? -0.753 -9.149 -12.950 1.00 79.69 89 TYR A N 1
ATOM 703 C CA . TYR A 1 89 ? -0.946 -8.815 -14.358 1.00 79.69 89 TYR A CA 1
ATOM 704 C C . TYR A 1 89 ? 0.156 -7.884 -14.879 1.00 79.69 89 TYR A C 1
ATOM 706 O O . TYR A 1 89 ? 0.721 -8.135 -15.942 1.00 79.69 89 TYR A O 1
ATOM 714 N N . TYR A 1 90 ? 0.531 -6.867 -14.099 1.00 73.38 90 TYR A N 1
ATOM 715 C CA . TYR A 1 90 ? 1.686 -6.011 -14.386 1.00 73.38 90 TYR A CA 1
ATOM 716 C C . TYR A 1 90 ? 2.999 -6.805 -14.498 1.00 73.38 90 TYR A C 1
ATOM 718 O O . TYR A 1 90 ? 3.822 -6.552 -15.377 1.00 73.38 90 TYR A O 1
ATOM 726 N N . SER A 1 91 ? 3.195 -7.789 -13.621 1.00 68.38 91 SER A N 1
ATOM 727 C CA . SER A 1 91 ? 4.424 -8.577 -13.562 1.00 68.38 91 SER A CA 1
ATOM 728 C C . SER A 1 91 ? 4.583 -9.546 -14.741 1.00 68.38 91 SER A C 1
ATOM 730 O O . SER A 1 91 ? 5.706 -9.813 -15.178 1.00 68.38 91 SER A O 1
ATOM 732 N N . THR A 1 92 ? 3.480 -10.071 -15.274 1.00 68.94 92 THR A N 1
ATOM 733 C CA . THR A 1 92 ? 3.502 -11.143 -16.284 1.00 68.94 92 THR A CA 1
ATOM 734 C C . THR A 1 92 ? 3.234 -10.645 -17.708 1.00 68.94 92 THR A C 1
ATOM 736 O O . THR A 1 92 ? 3.722 -11.251 -18.661 1.00 68.94 92 THR A O 1
ATOM 739 N N . ALA A 1 93 ? 2.495 -9.546 -17.889 1.00 69.94 93 ALA A N 1
ATOM 740 C CA . ALA A 1 93 ? 2.141 -9.041 -19.216 1.00 69.94 93 ALA A CA 1
ATOM 741 C C . ALA A 1 93 ? 3.200 -8.079 -19.790 1.00 69.94 93 ALA A C 1
ATOM 743 O O . ALA A 1 93 ? 3.717 -7.207 -19.092 1.00 69.94 93 ALA A O 1
ATOM 744 N N . ARG A 1 94 ? 3.477 -8.182 -21.099 1.00 64.62 94 ARG A N 1
ATOM 745 C CA . ARG A 1 94 ? 4.207 -7.144 -21.852 1.00 64.62 94 ARG A CA 1
ATOM 746 C C . ARG A 1 94 ? 3.211 -6.057 -22.234 1.00 64.62 94 ARG A C 1
ATOM 748 O O . ARG A 1 94 ? 2.279 -6.320 -22.994 1.00 64.62 94 ARG A O 1
ATOM 755 N N . MET A 1 95 ? 3.363 -4.855 -21.683 1.00 66.19 95 MET A N 1
ATOM 756 C CA . MET A 1 95 ? 2.348 -3.804 -21.813 1.00 66.19 95 MET A CA 1
ATOM 757 C C . MET A 1 95 ? 2.937 -2.477 -22.271 1.00 66.19 95 MET A C 1
ATOM 759 O O . MET A 1 95 ? 4.025 -2.098 -21.852 1.00 66.19 95 MET A O 1
ATOM 763 N N . PHE A 1 96 ? 2.178 -1.738 -23.085 1.00 67.56 96 PHE A N 1
ATOM 764 C CA . PHE A 1 96 ? 2.543 -0.384 -23.501 1.00 67.56 96 PHE A CA 1
ATOM 765 C C . PHE A 1 96 ? 2.725 0.555 -22.300 1.00 67.56 96 PHE A C 1
ATOM 767 O O . PHE A 1 96 ? 1.920 0.541 -21.363 1.00 67.56 96 PHE A O 1
ATOM 774 N N . PHE A 1 97 ? 3.718 1.444 -22.392 1.00 67.94 97 PHE A N 1
ATOM 775 C CA . PHE A 1 97 ? 4.086 2.424 -21.360 1.00 67.94 97 PHE A CA 1
ATOM 776 C C . PHE A 1 97 ? 2.895 3.176 -20.733 1.00 67.94 97 PHE A C 1
ATOM 778 O O . PHE A 1 97 ? 2.794 3.282 -19.513 1.00 67.94 97 PHE A O 1
ATOM 785 N N . LYS A 1 98 ? 1.931 3.643 -21.544 1.00 72.94 98 LYS A N 1
ATOM 786 C CA . LYS A 1 98 ? 0.750 4.370 -21.035 1.00 72.94 98 LYS A CA 1
ATOM 787 C C . LYS A 1 98 ? -0.101 3.527 -20.080 1.00 72.94 98 LYS A C 1
ATOM 789 O O . LYS A 1 98 ? -0.511 4.023 -19.036 1.00 72.94 98 LYS A O 1
ATOM 794 N N . ARG A 1 99 ? -0.345 2.255 -20.417 1.00 77.19 99 ARG A N 1
ATOM 795 C CA . ARG A 1 99 ? -1.131 1.346 -19.566 1.00 77.19 99 ARG A CA 1
ATOM 796 C C . ARG A 1 99 ? -0.353 0.943 -18.316 1.00 77.19 99 ARG A C 1
ATOM 798 O O . ARG A 1 99 ? -0.942 0.852 -17.248 1.00 77.19 99 ARG A O 1
ATOM 805 N N . CYS A 1 100 ? 0.963 0.782 -18.437 1.00 78.75 100 CYS A N 1
ATOM 806 C CA . CYS A 1 100 ? 1.854 0.529 -17.306 1.00 78.75 100 CYS A CA 1
ATOM 807 C C . CYS A 1 100 ? 1.775 1.643 -16.246 1.00 78.75 100 CYS A C 1
ATOM 809 O O . CYS A 1 100 ? 1.523 1.364 -15.074 1.00 78.75 100 CYS A O 1
ATOM 811 N N . ALA A 1 101 ? 1.890 2.908 -16.664 1.00 80.00 101 ALA A N 1
ATOM 812 C CA . ALA A 1 101 ? 1.765 4.049 -15.760 1.00 80.00 101 ALA A CA 1
ATOM 813 C C . ALA A 1 101 ? 0.377 4.118 -15.101 1.00 80.00 101 ALA A C 1
ATOM 815 O O . ALA A 1 101 ? 0.279 4.332 -13.895 1.00 80.00 101 ALA A O 1
ATOM 816 N N . GLN A 1 102 ? -0.694 3.889 -15.869 1.00 83.44 102 GLN A N 1
ATOM 817 C CA . GLN A 1 102 ? -2.061 3.868 -15.336 1.00 83.44 102 GLN A CA 1
ATOM 818 C C . GLN A 1 102 ? -2.258 2.781 -14.279 1.00 83.44 102 GLN A C 1
ATOM 820 O O . GLN A 1 102 ? -2.856 3.053 -13.241 1.00 83.44 102 GLN A O 1
ATOM 825 N N . ILE A 1 103 ? -1.739 1.574 -14.522 1.00 83.19 103 ILE A N 1
ATOM 826 C CA . ILE A 1 103 ? -1.834 0.467 -13.569 1.00 83.19 103 ILE A CA 1
ATOM 827 C C . ILE A 1 103 ? -1.062 0.792 -12.293 1.00 83.19 103 ILE A C 1
ATOM 829 O O . ILE A 1 103 ? -1.608 0.638 -11.209 1.00 83.19 103 ILE A O 1
ATOM 833 N N . ASN A 1 104 ? 0.159 1.314 -12.408 1.00 83.19 104 ASN A N 1
ATOM 834 C CA . ASN A 1 104 ? 0.977 1.647 -11.244 1.00 83.19 104 ASN A CA 1
ATOM 835 C C . ASN A 1 104 ? 0.344 2.762 -10.385 1.00 83.19 104 ASN A C 1
ATOM 837 O O . ASN A 1 104 ? 0.333 2.685 -9.157 1.00 83.19 104 ASN A O 1
ATOM 841 N N . ILE A 1 105 ? -0.260 3.772 -11.025 1.00 87.00 105 ILE A N 1
ATOM 842 C CA . ILE A 1 105 ? -1.035 4.809 -10.326 1.00 87.00 105 ILE A CA 1
ATOM 843 C C . ILE A 1 105 ? -2.258 4.191 -9.639 1.00 87.00 105 ILE A C 1
ATOM 845 O O . ILE A 1 105 ? -2.489 4.466 -8.466 1.00 87.00 105 ILE A O 1
ATOM 849 N N . ALA A 1 106 ? -3.018 3.341 -10.335 1.00 88.69 106 ALA A N 1
ATOM 850 C CA . ALA A 1 106 ? -4.209 2.700 -9.778 1.00 88.69 106 ALA A CA 1
ATOM 851 C C . ALA A 1 106 ? -3.882 1.806 -8.569 1.00 88.69 106 ALA A C 1
ATOM 853 O O . ALA A 1 106 ? -4.525 1.940 -7.528 1.00 88.69 106 ALA A O 1
ATOM 854 N N . THR A 1 107 ? -2.842 0.975 -8.674 1.00 86.25 107 THR A N 1
ATOM 855 C CA . THR A 1 107 ? -2.289 0.168 -7.574 1.00 86.25 107 THR A CA 1
ATOM 856 C C . THR A 1 107 ? -1.861 1.059 -6.411 1.00 86.25 107 THR A C 1
ATOM 858 O O . THR A 1 107 ? -2.264 0.838 -5.274 1.00 86.25 107 THR A O 1
ATOM 861 N N . THR A 1 108 ? -1.140 2.154 -6.673 1.00 88.44 108 THR A N 1
ATOM 862 C CA . THR A 1 108 ? -0.726 3.076 -5.603 1.00 88.44 108 THR A CA 1
ATOM 863 C C . THR A 1 108 ? -1.925 3.714 -4.896 1.00 88.44 108 THR A C 1
ATOM 865 O O . THR A 1 108 ? -1.949 3.797 -3.668 1.00 88.44 108 THR A O 1
ATOM 868 N N . CYS A 1 109 ? -2.945 4.144 -5.641 1.00 90.12 109 CYS A N 1
ATOM 869 C CA . CYS A 1 109 ? -4.174 4.684 -5.061 1.00 90.12 109 CYS A CA 1
ATOM 870 C C . CYS A 1 109 ? -4.907 3.642 -4.202 1.00 90.12 109 CYS A C 1
ATOM 872 O O . CYS A 1 109 ? -5.347 3.970 -3.099 1.00 90.12 109 CYS A O 1
ATOM 874 N N . SER A 1 110 ? -4.999 2.399 -4.681 1.00 89.12 110 SER A N 1
ATOM 875 C CA . SER A 1 110 ? -5.563 1.267 -3.935 1.00 89.12 110 SER A CA 1
ATOM 876 C C . SER A 1 110 ? -4.793 1.014 -2.637 1.00 89.12 110 SER A C 1
ATOM 878 O O . SER A 1 110 ? -5.389 0.945 -1.562 1.00 89.12 110 SER A O 1
ATOM 880 N N . THR A 1 111 ? -3.463 0.985 -2.701 1.00 87.69 111 THR A N 1
ATOM 881 C CA . THR A 1 111 ? -2.597 0.796 -1.534 1.00 87.69 111 THR A CA 1
ATOM 882 C C . THR A 1 111 ? -2.768 1.919 -0.503 1.00 87.69 111 THR A C 1
ATOM 884 O O . THR A 1 111 ? -2.906 1.636 0.687 1.00 87.69 111 THR A O 1
ATOM 887 N N . ILE A 1 112 ? -2.821 3.189 -0.930 1.00 91.19 112 ILE A N 1
ATOM 888 C CA . ILE A 1 112 ? -3.073 4.332 -0.030 1.00 91.19 112 ILE A CA 1
ATOM 889 C C . ILE A 1 112 ? -4.431 4.176 0.663 1.00 91.19 112 ILE A C 1
ATOM 891 O O . ILE A 1 112 ? -4.536 4.365 1.875 1.00 91.19 112 ILE A O 1
ATOM 895 N N . PHE A 1 113 ? -5.464 3.786 -0.085 1.00 90.69 113 PHE A N 1
ATOM 896 C CA . PHE A 1 113 ? -6.795 3.550 0.466 1.00 90.69 113 PHE A CA 1
ATOM 897 C C . PHE A 1 113 ? -6.807 2.405 1.490 1.00 90.69 113 PHE A C 1
ATOM 899 O O . PHE A 1 113 ? -7.341 2.566 2.589 1.00 90.69 113 PHE A O 1
ATOM 906 N N . GLY A 1 114 ? -6.176 1.272 1.175 1.00 88.75 114 GLY A N 1
ATOM 907 C CA . GLY A 1 114 ? -6.068 0.131 2.089 1.00 88.75 114 GLY A CA 1
ATOM 908 C C . GLY A 1 114 ? -5.306 0.473 3.370 1.00 88.75 114 GLY A C 1
ATOM 909 O O . GLY A 1 114 ? -5.714 0.076 4.467 1.00 88.75 114 GLY A O 1
ATOM 910 N N . LEU A 1 115 ? -4.242 1.272 3.251 1.00 88.94 115 LEU A N 1
ATOM 911 C CA . LEU A 1 115 ? -3.477 1.764 4.394 1.00 88.94 115 LEU A CA 1
ATOM 912 C C . LEU A 1 115 ? -4.325 2.683 5.280 1.00 88.94 115 LEU A C 1
ATOM 914 O O . LEU A 1 115 ? -4.339 2.491 6.493 1.00 88.94 115 LEU A O 1
ATOM 918 N N . ALA A 1 116 ? -5.087 3.609 4.688 1.00 91.12 116 ALA A N 1
ATOM 919 C CA . ALA A 1 116 ? -5.985 4.502 5.423 1.00 91.12 116 ALA A CA 1
ATOM 920 C C . ALA A 1 116 ? -7.030 3.724 6.238 1.00 91.12 116 ALA A C 1
ATOM 922 O O . ALA A 1 116 ? -7.282 4.029 7.404 1.00 91.12 116 ALA A O 1
ATOM 923 N N . MET A 1 117 ? -7.629 2.689 5.640 1.00 89.69 117 MET A N 1
ATOM 924 C CA . MET A 1 117 ? -8.622 1.849 6.320 1.00 89.69 117 MET A CA 1
ATOM 925 C C . MET A 1 117 ? -7.994 1.049 7.465 1.00 89.69 117 MET A C 1
ATOM 927 O O . MET A 1 117 ? -8.551 0.991 8.564 1.00 89.69 117 MET A O 1
ATOM 931 N N . SER A 1 118 ? -6.807 0.484 7.237 1.00 90.19 118 SER A N 1
ATOM 932 C CA . SER A 1 118 ? -6.058 -0.269 8.251 1.00 90.19 118 SER A CA 1
ATOM 933 C C . SER A 1 118 ? -5.658 0.614 9.433 1.00 90.19 118 SER A C 1
ATOM 935 O O . SER A 1 118 ? -5.835 0.239 10.596 1.00 90.19 118 SER A O 1
ATOM 937 N N . GLU A 1 119 ? -5.175 1.819 9.147 1.00 91.56 119 GLU A N 1
ATOM 938 C CA . GLU A 1 119 ? -4.830 2.804 10.161 1.00 91.56 119 GLU A CA 1
ATOM 939 C C . GLU A 1 119 ? -6.067 3.251 10.947 1.00 91.56 119 GLU A C 1
ATOM 941 O O . GLU A 1 119 ? -6.025 3.315 12.173 1.00 91.56 119 GLU A O 1
ATOM 946 N N . ALA A 1 120 ? -7.201 3.479 10.283 1.00 90.06 120 ALA A N 1
ATOM 947 C CA . ALA A 1 120 ? -8.438 3.856 10.958 1.00 90.06 120 ALA A CA 1
ATOM 948 C C . ALA A 1 120 ? -8.904 2.782 11.961 1.00 90.06 120 ALA A C 1
ATOM 950 O O . ALA A 1 120 ? -9.316 3.117 13.077 1.00 90.06 120 ALA A O 1
ATOM 951 N N . ILE A 1 121 ? -8.780 1.493 11.619 1.00 90.62 121 ILE A N 1
ATOM 952 C CA . ILE A 1 121 ? -9.052 0.380 12.548 1.00 90.62 121 ILE A CA 1
ATOM 953 C C . ILE A 1 121 ? -8.079 0.419 13.732 1.00 90.62 121 ILE A C 1
ATOM 955 O O . ILE A 1 121 ? -8.494 0.273 14.888 1.00 90.62 121 ILE A O 1
ATOM 959 N N . PHE A 1 122 ? -6.790 0.634 13.460 1.00 90.56 122 PHE A N 1
ATOM 960 C CA . PHE A 1 122 ? -5.760 0.714 14.492 1.00 90.56 122 PHE A CA 1
ATOM 961 C C . PHE A 1 122 ? -6.009 1.879 15.461 1.00 90.56 122 PHE A C 1
ATOM 963 O O . PHE A 1 122 ? -5.973 1.701 16.684 1.00 90.56 122 PHE A O 1
ATOM 970 N N . VAL A 1 123 ? -6.346 3.056 14.930 1.00 91.62 123 VAL A N 1
ATOM 971 C CA . VAL A 1 123 ? -6.693 4.255 15.701 1.00 91.62 123 VAL A CA 1
ATOM 972 C C . VAL A 1 123 ? -7.942 4.015 16.533 1.00 91.62 123 VAL A C 1
ATOM 974 O O . VAL A 1 123 ? -7.926 4.328 17.720 1.00 91.62 123 VAL A O 1
ATOM 977 N N . LEU A 1 124 ? -8.999 3.421 15.969 1.00 88.75 124 LEU A N 1
ATOM 978 C CA . LEU A 1 124 ? -10.237 3.137 16.699 1.00 88.75 124 LEU A CA 1
ATOM 979 C C . LEU A 1 124 ? -9.979 2.252 17.927 1.00 88.75 124 LEU A C 1
ATOM 981 O O . LEU A 1 124 ? -10.433 2.571 19.029 1.00 88.75 124 LEU A O 1
ATOM 985 N N . ARG A 1 125 ? -9.206 1.173 17.755 1.00 88.12 125 ARG A N 1
ATOM 986 C CA . ARG A 1 125 ? -8.839 0.258 18.849 1.00 88.12 125 ARG A CA 1
ATOM 987 C C . ARG A 1 125 ? -7.977 0.948 19.902 1.00 88.12 125 ARG A C 1
ATOM 989 O O . ARG A 1 125 ? -8.274 0.876 21.094 1.00 88.12 125 ARG A O 1
ATOM 996 N N . THR A 1 126 ? -6.946 1.665 19.467 1.00 91.25 126 THR A N 1
ATOM 997 C CA . THR A 1 126 ? -6.022 2.367 20.369 1.00 91.25 126 THR A CA 1
ATOM 998 C C . THR A 1 126 ? -6.732 3.483 21.135 1.00 91.25 126 THR A C 1
ATOM 1000 O O . THR A 1 126 ? -6.485 3.688 22.323 1.00 91.25 126 THR A O 1
ATOM 1003 N N . TYR A 1 127 ? -7.662 4.182 20.487 1.00 89.00 127 TYR A N 1
ATOM 1004 C CA . TYR A 1 127 ? -8.466 5.247 21.078 1.00 89.00 127 TYR A CA 1
ATOM 1005 C C . TYR A 1 127 ? -9.414 4.735 22.166 1.00 89.00 127 TYR A C 1
ATOM 1007 O O . TYR A 1 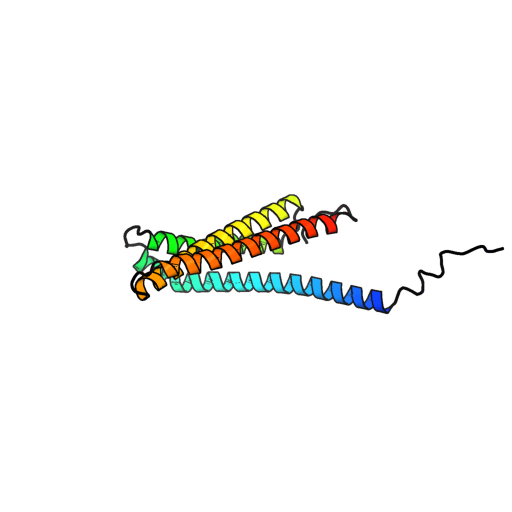127 ? -9.548 5.384 23.208 1.00 89.00 127 TYR A O 1
ATOM 1015 N N . ALA A 1 128 ? -10.028 3.566 21.948 1.00 87.94 128 ALA A N 1
ATOM 1016 C CA . ALA A 1 128 ? -10.854 2.898 22.950 1.00 87.94 128 ALA A CA 1
ATOM 1017 C C . ALA A 1 128 ? -10.027 2.485 24.178 1.00 87.94 128 ALA A C 1
ATOM 1019 O O . ALA A 1 128 ? -10.435 2.757 25.305 1.00 87.94 128 ALA A O 1
ATOM 1020 N N . LEU A 1 129 ? -8.837 1.910 23.965 1.00 90.12 129 LEU A N 1
ATOM 1021 C CA . LEU A 1 129 ? -7.958 1.456 25.049 1.00 90.12 129 LEU A CA 1
ATOM 1022 C C . LEU A 1 129 ? -7.340 2.616 25.847 1.00 90.12 129 LEU A C 1
ATOM 1024 O O . LEU A 1 129 ? -7.147 2.525 27.054 1.00 90.12 129 LEU A O 1
ATOM 1028 N N . SER A 1 130 ? -7.054 3.738 25.189 1.00 85.38 130 SER A N 1
ATOM 1029 C CA . SER A 1 130 ? -6.300 4.849 25.786 1.00 85.38 130 SER A CA 1
ATOM 1030 C C . SER A 1 130 ? -7.163 5.896 26.498 1.00 85.38 130 SER A C 1
ATOM 1032 O O . SER A 1 130 ? -6.741 7.045 26.672 1.00 85.38 130 SER A O 1
ATOM 1034 N N . GLY A 1 131 ? -8.399 5.551 26.863 1.00 85.75 131 GLY A N 1
ATOM 1035 C CA . GLY A 1 131 ? -9.297 6.466 27.569 1.00 85.75 131 GLY A CA 1
ATOM 1036 C C . GLY A 1 131 ? -9.698 7.685 26.735 1.00 85.75 131 GLY A C 1
ATOM 1037 O O . GLY A 1 131 ? -9.790 8.794 27.261 1.00 85.75 131 GLY A O 1
ATOM 1038 N N . ARG A 1 132 ? -9.927 7.505 25.425 1.00 82.00 132 ARG A N 1
ATOM 1039 C CA . ARG A 1 132 ? -10.561 8.515 24.555 1.00 82.00 132 ARG A CA 1
ATOM 1040 C C . ARG A 1 132 ? -9.734 9.797 24.328 1.00 82.00 132 ARG A C 1
ATOM 1042 O O . ARG A 1 132 ? -10.265 10.837 23.923 1.00 82.00 132 ARG A O 1
ATOM 1049 N N . ARG A 1 133 ? -8.410 9.736 24.529 1.00 89.06 133 ARG A N 1
ATOM 1050 C CA . ARG A 1 133 ? -7.479 10.860 24.302 1.00 89.06 133 ARG A CA 1
ATOM 1051 C C . ARG A 1 133 ? -7.324 11.176 22.809 1.00 89.06 133 ARG A C 1
ATOM 1053 O O . ARG A 1 133 ? -6.756 10.393 22.054 1.00 89.06 133 ARG A O 1
ATOM 1060 N N . ARG A 1 134 ? -7.742 12.379 22.390 1.00 87.50 134 ARG A N 1
ATOM 1061 C CA . ARG A 1 134 ? -7.666 12.841 20.983 1.00 87.50 134 ARG A CA 1
ATOM 1062 C C . ARG A 1 134 ? -6.243 12.935 20.415 1.00 87.50 134 ARG A C 1
ATOM 1064 O O . ARG A 1 134 ? -6.084 12.864 19.204 1.00 87.50 134 ARG A O 1
ATOM 1071 N N . ARG A 1 135 ? -5.216 13.032 21.272 1.00 91.00 135 ARG A N 1
ATOM 1072 C CA . ARG A 1 135 ? -3.801 13.082 20.849 1.00 91.00 135 ARG A CA 1
ATOM 1073 C C . ARG A 1 135 ? -3.399 11.898 19.965 1.00 91.00 135 ARG A C 1
ATOM 1075 O O . ARG A 1 135 ? -2.585 12.070 19.073 1.00 91.00 135 ARG A O 1
ATOM 1082 N N . ILE A 1 136 ? -3.997 10.731 20.187 1.00 90.38 136 ILE A N 1
ATOM 1083 C CA . ILE A 1 136 ? -3.708 9.507 19.431 1.00 90.38 136 ILE A CA 1
ATOM 1084 C C . ILE A 1 136 ? -4.089 9.684 17.965 1.00 90.38 136 ILE A C 1
ATOM 1086 O O . ILE A 1 136 ? -3.275 9.423 17.092 1.00 90.38 136 ILE A O 1
ATOM 1090 N N . ILE A 1 137 ? -5.279 10.225 17.700 1.00 90.00 137 ILE A N 1
ATOM 1091 C CA . ILE A 1 137 ? -5.755 10.472 16.336 1.00 90.00 137 ILE A CA 1
ATOM 1092 C C . ILE A 1 137 ? -4.798 11.420 15.602 1.00 90.00 137 ILE A C 1
ATOM 1094 O O . ILE A 1 137 ? -4.441 11.165 14.459 1.00 90.00 137 ILE A O 1
ATOM 1098 N N . CYS A 1 138 ? -4.334 12.481 16.272 1.00 92.38 138 CYS A N 1
ATOM 1099 C CA . CYS A 1 138 ? -3.390 13.427 15.678 1.00 92.38 138 CYS A CA 1
ATOM 1100 C C . CYS A 1 138 ? -2.022 12.794 15.380 1.00 92.38 138 CYS A C 1
ATOM 1102 O O . CYS A 1 138 ? -1.463 13.055 14.322 1.00 92.38 138 CYS A O 1
ATOM 1104 N N . VAL A 1 139 ? -1.484 11.978 16.294 1.00 93.44 139 VAL A N 1
ATOM 1105 C CA . VAL A 1 139 ? -0.175 11.326 16.110 1.00 93.44 139 VAL A CA 1
ATOM 1106 C C . VAL A 1 139 ? -0.222 10.319 14.966 1.00 93.44 139 VAL A C 1
ATOM 1108 O O . VAL A 1 139 ? 0.625 10.384 14.082 1.00 93.44 139 VAL A O 1
ATOM 1111 N N . PHE A 1 140 ? -1.219 9.431 14.952 1.00 92.25 140 PHE A N 1
ATOM 1112 C CA . PHE A 1 140 ? -1.373 8.456 13.872 1.00 92.25 140 PHE A CA 1
ATOM 1113 C C . PHE A 1 140 ? -1.612 9.161 12.534 1.00 92.25 140 PHE A C 1
ATOM 1115 O O . PHE A 1 140 ? -0.810 8.989 11.621 1.00 92.25 140 PHE A O 1
ATOM 1122 N N . GLY A 1 141 ? -2.560 10.104 12.473 1.00 92.75 141 GLY A N 1
ATOM 1123 C CA . GLY A 1 141 ? -2.825 10.856 11.245 1.00 92.75 141 GLY A CA 1
ATOM 1124 C C . GLY A 1 141 ? -1.606 11.621 10.708 1.00 92.75 141 GLY A C 1
ATOM 1125 O O . GLY A 1 141 ? -1.429 11.719 9.493 1.00 92.75 141 GLY A O 1
ATOM 1126 N N . ALA A 1 142 ? -0.726 12.125 11.583 1.00 94.88 142 ALA A N 1
ATOM 1127 C CA . ALA A 1 142 ? 0.540 12.730 11.168 1.00 94.88 142 ALA A CA 1
ATOM 1128 C C . ALA A 1 142 ? 1.503 11.695 10.566 1.00 94.88 142 ALA A C 1
ATOM 1130 O O . ALA A 1 142 ? 2.073 11.942 9.504 1.00 94.88 142 ALA A O 1
ATOM 1131 N N . ILE A 1 143 ? 1.652 10.530 11.204 1.00 94.25 143 ILE A N 1
ATOM 1132 C CA . ILE A 1 143 ? 2.483 9.425 10.701 1.00 94.25 143 ILE A CA 1
ATOM 1133 C C . ILE A 1 143 ? 1.981 8.963 9.331 1.00 94.25 143 ILE A C 1
ATOM 1135 O O . ILE A 1 143 ? 2.770 8.871 8.392 1.00 94.25 143 ILE A O 1
ATOM 1139 N N . TYR A 1 144 ? 0.676 8.751 9.177 1.00 93.88 144 TYR A N 1
ATOM 1140 C CA . TYR A 1 144 ? 0.094 8.373 7.893 1.00 93.88 144 TYR A CA 1
ATOM 1141 C C . TYR A 1 144 ? 0.316 9.423 6.814 1.00 93.88 144 TYR A C 1
ATOM 1143 O O . TYR A 1 144 ? 0.727 9.083 5.707 1.00 93.88 144 TYR A O 1
ATOM 1151 N N . SER A 1 145 ? 0.135 10.703 7.141 1.00 94.62 145 SER A N 1
ATOM 1152 C CA . SER A 1 145 ? 0.396 11.790 6.194 1.00 94.62 145 SER A CA 1
ATOM 1153 C C . SER A 1 145 ? 1.848 11.771 5.700 1.00 94.62 145 SER A C 1
ATOM 1155 O O . SER A 1 145 ? 2.089 11.916 4.503 1.00 94.62 145 SER A O 1
ATOM 1157 N N . ILE A 1 146 ? 2.814 11.526 6.594 1.00 96.00 146 ILE A N 1
ATOM 1158 C CA . ILE A 1 146 ? 4.236 11.389 6.235 1.00 96.00 146 ILE A CA 1
ATOM 1159 C C . ILE A 1 146 ? 4.446 10.194 5.295 1.00 96.00 146 ILE A C 1
ATOM 1161 O O . ILE A 1 146 ? 5.114 10.333 4.269 1.00 96.00 146 ILE A O 1
ATOM 1165 N N . CYS A 1 147 ? 3.852 9.038 5.603 1.00 93.50 147 CYS A N 1
ATOM 1166 C CA . CYS A 1 147 ? 3.940 7.848 4.756 1.00 93.50 147 CYS A CA 1
ATOM 1167 C C . CYS A 1 147 ? 3.353 8.089 3.359 1.00 93.50 147 CYS A C 1
ATOM 1169 O O . CYS A 1 147 ? 3.983 7.737 2.364 1.00 93.50 147 CYS A O 1
ATOM 1171 N N . VAL A 1 148 ? 2.185 8.731 3.264 1.00 94.06 148 VAL A N 1
ATOM 1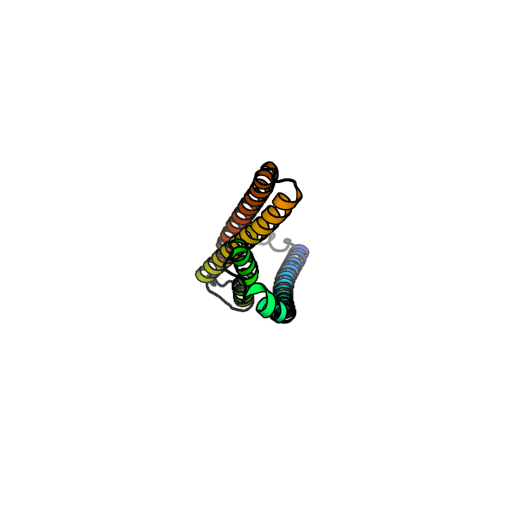172 C CA . VAL A 1 148 ? 1.548 9.051 1.977 1.00 94.06 148 VAL A CA 1
ATOM 1173 C C . VAL A 1 148 ? 2.427 9.984 1.150 1.00 94.06 148 VAL A C 1
ATOM 1175 O O . VAL A 1 148 ? 2.645 9.721 -0.031 1.00 94.06 148 VAL A O 1
ATOM 1178 N N . VAL A 1 149 ? 2.980 11.037 1.758 1.00 95.88 149 VAL A N 1
ATOM 1179 C CA . VAL A 1 149 ? 3.894 11.957 1.062 1.00 95.88 149 VAL A CA 1
ATOM 1180 C C . VAL A 1 149 ? 5.115 11.207 0.529 1.00 95.88 149 VAL A C 1
ATOM 1182 O O . VAL A 1 149 ? 5.470 11.378 -0.637 1.00 95.88 149 VAL A O 1
ATOM 1185 N N . ALA A 1 150 ? 5.722 10.330 1.332 1.00 95.06 150 ALA A N 1
ATOM 1186 C CA . ALA A 1 150 ? 6.861 9.522 0.901 1.00 95.06 150 ALA A CA 1
ATOM 1187 C C . ALA A 1 150 ? 6.515 8.601 -0.283 1.00 95.06 150 ALA A C 1
ATOM 1189 O O . ALA A 1 150 ? 7.267 8.551 -1.258 1.00 95.06 150 ALA A O 1
ATOM 1190 N N . ILE A 1 151 ? 5.361 7.925 -0.239 1.00 91.56 151 ILE A N 1
ATOM 1191 C CA . ILE A 1 151 ? 4.880 7.050 -1.323 1.00 91.56 151 ILE A CA 1
ATOM 1192 C C . ILE A 1 151 ? 4.662 7.849 -2.612 1.00 91.56 151 ILE A C 1
ATOM 1194 O O . ILE A 1 151 ? 5.108 7.431 -3.680 1.00 91.56 151 ILE A O 1
ATOM 1198 N N . VAL A 1 152 ? 4.019 9.016 -2.530 1.00 92.31 152 VAL A N 1
ATOM 1199 C CA . VAL A 1 152 ? 3.761 9.873 -3.698 1.00 92.31 152 VAL A CA 1
ATOM 1200 C C . VAL A 1 152 ? 5.067 10.380 -4.310 1.00 92.31 152 VAL A C 1
ATOM 1202 O O . VAL A 1 152 ? 5.222 10.345 -5.533 1.00 92.31 152 VAL A O 1
ATOM 1205 N N . ILE A 1 153 ? 6.031 10.801 -3.484 1.00 94.75 153 ILE A N 1
ATOM 1206 C CA . ILE A 1 153 ? 7.360 11.207 -3.960 1.00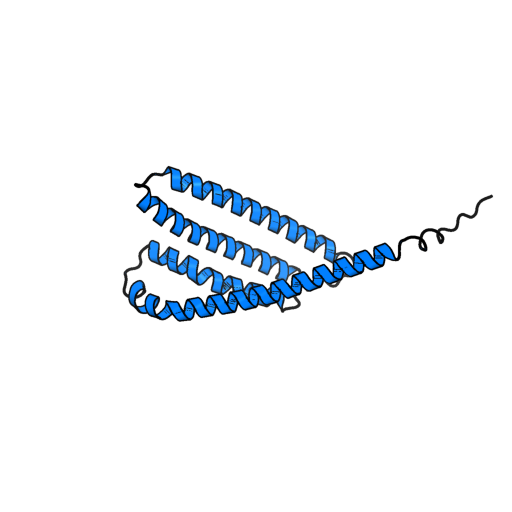 94.75 153 ILE A CA 1
ATOM 1207 C C . ILE A 1 153 ? 8.042 10.031 -4.663 1.00 94.75 153 ILE A C 1
ATOM 1209 O O . ILE A 1 153 ? 8.486 10.185 -5.801 1.00 94.75 153 ILE A O 1
ATOM 1213 N N . MET A 1 154 ? 8.068 8.849 -4.044 1.00 90.62 154 MET A N 1
ATOM 1214 C CA . MET A 1 154 ? 8.673 7.654 -4.632 1.00 90.62 154 MET A CA 1
ATOM 1215 C C . MET A 1 154 ? 8.032 7.297 -5.978 1.00 90.62 154 MET A C 1
ATOM 1217 O O . MET A 1 154 ? 8.745 7.126 -6.965 1.00 90.62 154 MET A O 1
ATOM 1221 N N . LEU A 1 155 ? 6.698 7.262 -6.055 1.00 89.50 155 LEU A N 1
ATOM 1222 C CA . LEU A 1 155 ? 5.977 7.010 -7.303 1.00 89.50 155 LEU A CA 1
ATOM 1223 C C . LEU A 1 155 ? 6.338 8.050 -8.368 1.00 89.50 155 LEU A C 1
ATOM 1225 O O . LEU A 1 155 ? 6.596 7.693 -9.516 1.00 89.50 155 LEU A O 1
ATOM 1229 N N . SER A 1 156 ? 6.391 9.332 -8.000 1.00 90.31 156 SER A N 1
ATOM 1230 C CA . SER A 1 156 ? 6.728 10.401 -8.942 1.00 90.31 156 SER A CA 1
ATOM 1231 C C . SER A 1 156 ? 8.136 10.234 -9.520 1.00 90.31 156 SER A C 1
ATOM 1233 O O . SER A 1 156 ? 8.317 10.366 -10.730 1.00 90.31 156 SER A O 1
ATOM 1235 N N . VAL A 1 157 ? 9.115 9.855 -8.692 1.00 89.69 157 VAL A N 1
ATOM 1236 C CA . VAL A 1 157 ? 10.488 9.567 -9.127 1.00 89.69 157 VAL A CA 1
ATOM 1237 C C . VAL A 1 157 ? 10.521 8.344 -10.041 1.00 89.69 157 VAL A C 1
ATOM 1239 O O . VAL A 1 157 ? 11.158 8.393 -11.091 1.00 89.69 157 VAL A O 1
ATOM 1242 N N . LEU A 1 158 ? 9.793 7.275 -9.703 1.00 83.50 158 LEU A N 1
ATOM 1243 C CA . LEU A 1 158 ? 9.727 6.058 -10.517 1.00 83.50 158 LEU A CA 1
ATOM 1244 C C . LEU A 1 158 ? 9.112 6.318 -11.897 1.00 83.50 158 LEU A C 1
ATOM 1246 O O . LEU A 1 158 ? 9.672 5.897 -12.908 1.00 83.50 158 LEU A O 1
ATOM 1250 N N . LEU A 1 159 ? 8.004 7.059 -11.966 1.00 84.19 159 LEU A N 1
ATOM 1251 C CA . LEU A 1 159 ? 7.365 7.420 -13.237 1.00 84.19 159 LEU A CA 1
ATOM 1252 C C . LEU A 1 159 ? 8.280 8.295 -14.107 1.00 84.19 159 LEU A C 1
ATOM 1254 O O . LEU A 1 159 ? 8.325 8.132 -15.329 1.00 84.19 159 LEU A O 1
ATOM 1258 N N . ARG A 1 160 ? 9.045 9.206 -13.488 1.00 83.75 160 ARG A N 1
ATOM 1259 C CA . ARG A 1 160 ? 10.061 10.005 -14.189 1.00 83.75 160 ARG A CA 1
ATOM 1260 C C . ARG A 1 160 ? 11.187 9.123 -14.710 1.00 83.75 160 ARG A C 1
ATOM 1262 O O . ARG A 1 160 ? 11.506 9.214 -15.889 1.00 83.75 160 ARG A O 1
ATOM 1269 N N . TYR A 1 161 ? 11.730 8.239 -13.877 1.00 76.44 161 TYR A N 1
ATOM 1270 C CA . TYR A 1 161 ? 12.807 7.325 -14.255 1.00 76.44 161 TYR A CA 1
ATOM 1271 C C . TYR A 1 161 ? 12.425 6.451 -15.455 1.00 76.44 161 TYR A C 1
ATOM 1273 O O . TYR A 1 161 ? 13.156 6.404 -16.443 1.00 76.44 161 TYR A O 1
ATOM 1281 N N . GLN A 1 162 ? 11.233 5.848 -15.427 1.00 69.94 162 GLN A N 1
ATOM 1282 C CA . GLN A 1 162 ? 10.740 5.042 -16.546 1.00 69.94 162 GLN A CA 1
ATOM 1283 C C . GLN A 1 162 ? 10.500 5.854 -17.826 1.00 69.94 162 GLN A C 1
ATOM 1285 O O . GLN A 1 162 ? 10.540 5.298 -18.917 1.00 69.94 162 GLN A O 1
ATOM 1290 N N . SER A 1 163 ? 10.275 7.165 -17.724 1.00 69.62 163 SER A N 1
ATOM 1291 C CA . SER A 1 163 ? 10.167 8.027 -18.907 1.00 69.62 163 SER A CA 1
ATOM 1292 C C . SER A 1 163 ? 11.526 8.251 -19.588 1.00 69.62 163 SER A C 1
ATOM 1294 O O . SER A 1 163 ? 11.571 8.435 -20.802 1.00 69.62 163 SER A O 1
ATOM 1296 N N . TYR A 1 164 ? 12.631 8.222 -18.832 1.00 64.12 164 TYR A N 1
ATOM 1297 C CA . TYR A 1 164 ? 13.982 8.428 -19.366 1.00 64.12 164 TYR A CA 1
ATOM 1298 C C . TYR A 1 164 ? 14.570 7.166 -20.012 1.00 64.12 164 TYR A C 1
ATOM 1300 O O . TYR A 1 164 ? 15.206 7.262 -21.060 1.00 64.12 164 TYR A O 1
ATOM 1308 N N . SER A 1 165 ? 14.339 5.982 -19.437 1.00 58.47 165 SER A N 1
ATOM 1309 C CA . SER A 1 165 ? 14.919 4.720 -19.933 1.00 58.47 165 SER A CA 1
ATOM 1310 C C . SER A 1 165 ? 1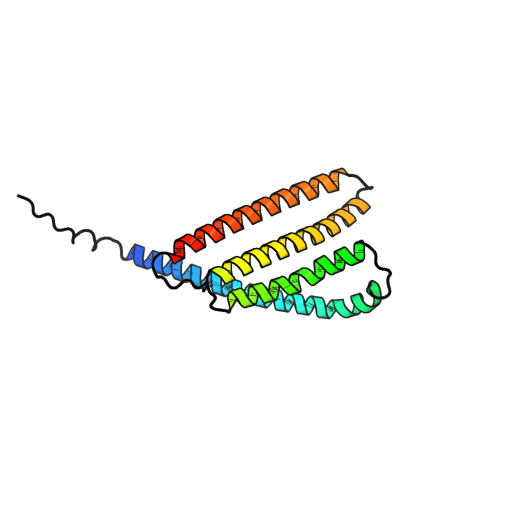4.343 4.236 -21.272 1.00 58.47 165 SER A C 1
ATOM 1312 O O . SER A 1 165 ? 14.967 3.428 -21.951 1.00 58.47 165 SER A O 1
ATOM 1314 N N . VAL A 1 166 ? 13.179 4.745 -21.689 1.00 57.81 166 VAL A N 1
ATOM 1315 C CA . VAL A 1 166 ? 12.485 4.346 -22.931 1.00 57.81 166 VAL A CA 1
ATOM 1316 C C . VAL A 1 166 ? 12.951 5.156 -24.157 1.00 57.81 166 VAL A C 1
ATOM 1318 O O . VAL A 1 166 ? 12.652 4.795 -25.297 1.00 57.81 166 VAL A O 1
ATOM 1321 N N . PHE A 1 167 ? 13.723 6.231 -23.958 1.00 52.16 167 PHE A N 1
ATOM 1322 C CA . PHE A 1 167 ? 14.105 7.149 -25.036 1.00 52.16 167 PHE A CA 1
ATOM 1323 C C . PHE A 1 167 ? 15.142 6.639 -26.071 1.00 52.16 167 PHE A C 1
ATOM 1325 O O . PHE A 1 167 ? 15.145 7.200 -27.165 1.00 52.16 167 PHE A O 1
ATOM 1332 N N . PRO A 1 168 ? 15.979 5.598 -25.849 1.00 52.41 168 PRO A N 1
ATOM 1333 C CA . PRO A 1 168 ? 16.973 5.219 -26.860 1.00 52.41 168 PRO A CA 1
ATOM 1334 C C . PRO A 1 168 ? 16.518 4.172 -27.898 1.00 52.41 168 PRO A C 1
ATOM 1336 O O . PRO A 1 168 ? 17.227 3.996 -28.882 1.00 52.41 168 PRO A O 1
ATOM 1339 N N . LEU A 1 169 ? 15.377 3.476 -27.741 1.00 52.97 169 LEU A N 1
ATOM 1340 C CA . LEU A 1 169 ? 15.070 2.288 -28.575 1.00 52.97 169 LEU A CA 1
ATOM 1341 C C . LEU A 1 169 ? 13.642 2.172 -29.142 1.00 52.97 169 LEU A C 1
ATOM 1343 O O . LEU A 1 169 ? 13.351 1.200 -29.833 1.00 52.97 169 LEU A O 1
ATOM 1347 N N . GLY A 1 170 ? 12.732 3.120 -28.887 1.00 50.50 170 GLY A N 1
ATOM 1348 C CA . GLY A 1 170 ? 11.390 3.138 -29.510 1.00 50.50 170 GLY A CA 1
ATOM 1349 C C . GLY A 1 170 ? 10.461 1.951 -29.175 1.00 50.50 170 GLY A C 1
ATOM 1350 O O . GLY A 1 170 ? 9.310 1.927 -29.607 1.00 50.50 170 GLY A O 1
ATOM 1351 N N . LEU A 1 171 ? 10.919 0.9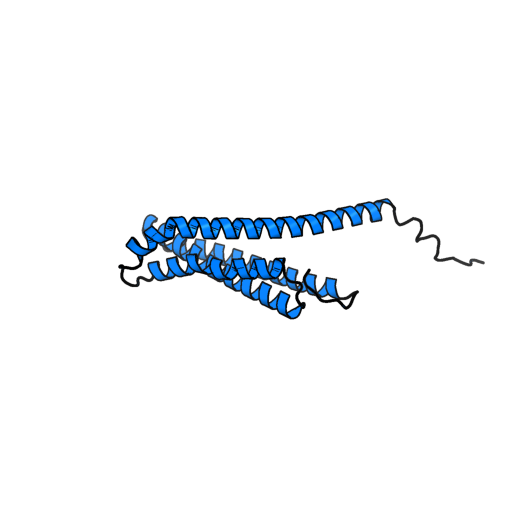89 -28.371 1.00 51.91 171 LEU A N 1
ATOM 1352 C CA . LEU A 1 171 ? 10.178 -0.178 -27.891 1.00 51.91 171 LEU A CA 1
ATOM 1353 C C . LEU A 1 171 ? 9.676 0.090 -26.465 1.00 51.91 171 LEU A C 1
ATOM 1355 O O . LEU A 1 171 ? 10.211 -0.408 -25.481 1.00 51.91 171 LEU A O 1
ATOM 1359 N N . GLY A 1 172 ? 8.656 0.941 -26.345 1.00 47.94 172 GLY A N 1
ATOM 1360 C CA . GLY A 1 172 ? 8.065 1.337 -25.061 1.00 47.94 172 GLY A CA 1
ATOM 1361 C C . GLY A 1 172 ? 7.145 0.276 -24.454 1.00 47.94 172 GLY A C 1
ATOM 1362 O O . GLY A 1 172 ? 5.921 0.446 -24.458 1.00 47.94 172 GLY A O 1
ATOM 1363 N N . GLY A 1 173 ? 7.725 -0.801 -23.925 1.00 50.78 173 GLY A N 1
ATOM 1364 C CA . GLY A 1 173 ? 7.041 -1.793 -23.095 1.00 50.78 173 GLY A CA 1
ATOM 1365 C C . GLY A 1 173 ? 7.556 -1.779 -21.653 1.00 50.78 173 GLY A C 1
ATOM 1366 O O . GLY A 1 173 ? 8.758 -1.690 -21.437 1.00 50.78 173 GLY A O 1
ATOM 1367 N N . CYS A 1 174 ? 6.666 -1.871 -20.661 1.00 58.09 174 CYS A N 1
ATOM 1368 C CA . CYS A 1 174 ? 7.062 -2.348 -19.332 1.00 58.09 174 CYS A CA 1
ATOM 1369 C C . CYS A 1 174 ? 7.230 -3.875 -19.416 1.00 58.09 174 CYS A C 1
ATOM 1371 O O . CYS A 1 174 ? 6.277 -4.554 -19.817 1.00 58.09 174 CYS A O 1
ATOM 1373 N N . ASN A 1 175 ? 8.418 -4.354 -19.019 1.00 51.31 175 ASN A N 1
ATOM 1374 C CA . ASN A 1 175 ? 9.030 -5.692 -19.178 1.00 51.31 175 ASN A CA 1
ATOM 1375 C C . ASN A 1 175 ? 9.936 -5.867 -20.402 1.00 51.31 175 ASN A C 1
ATOM 1377 O O . ASN A 1 175 ? 9.422 -6.118 -21.522 1.00 51.31 175 ASN A O 1
#

Organism: NCBI:txid1745969

InterPro domains:
  IPR045340 Domain of unknown function DUF6533 [PF20151] (37-82)

Foldseek 3Di:
DDDDDPPVVVVPPDPPVVVVVVVVVVVVVVVLVVQLVVLVVVVVVLVVVCVVCVVVCVVPPVVDDDDPLSVLVCLLSCLVVVLSVLVNCLSPDWDAQVVNLVSLVVSLVSVLSSVVSVLVNVLVVVCVVVVNDCVSVVVSVVVSVVVNVVSVVVSVVVNVVLVVVCPPPVSRISD

Sequence (175 aa):
MLHVSPITDLERLHPTTMADTLSEEAISALRLQVVKYMNSAAAAILLFDYALTFHLEVDLIWPSAWSPAKILFVSARYTPFFDVPMQLYYSTARMFFKRCAQINIATTCSTIFGLAMSEAIFVLRTYALSGRRRRIICVFGAIYSICVVAIVIMLSVLLRYQSYSVFPLGLGGCN

pLDDT: mean 78.25, std 14.36, range [35.19, 96.0]